Protein AF-A0A525DF90-F1 (afdb_monomer_lite)

pLDDT: mean 88.82, std 6.02, range [67.81, 94.88]

Structure (mmCIF, N/CA/C/O backbone):
data_AF-A0A525DF90-F1
#
_entry.id   AF-A0A525DF90-F1
#
loop_
_atom_site.group_PDB
_atom_site.id
_atom_site.type_symbol
_atom_site.label_atom_id
_atom_site.label_alt_id
_atom_site.label_comp_id
_atom_site.label_asym_id
_atom_site.label_entity_id
_atom_site.label_seq_id
_atom_site.pdbx_PDB_ins_code
_atom_site.Cartn_x
_atom_site.Cartn_y
_atom_site.Cartn_z
_atom_site.occupancy
_atom_site.B_iso_or_equiv
_atom_site.auth_seq_id
_atom_site.auth_comp_id
_atom_site.auth_asym_id
_atom_site.auth_atom_id
_atom_site.pdbx_PDB_model_num
ATOM 1 N N . MET A 1 1 ? -11.534 7.062 6.596 1.00 84.50 1 MET A N 1
ATOM 2 C CA . MET A 1 1 ? -10.649 7.607 5.526 1.00 84.50 1 MET A CA 1
ATOM 3 C C . MET A 1 1 ? -9.281 6.959 5.644 1.00 84.50 1 MET A C 1
ATOM 5 O O . MET A 1 1 ? -8.760 6.846 6.753 1.00 84.50 1 MET A O 1
ATOM 9 N N . VAL A 1 2 ? -8.725 6.494 4.532 1.00 89.69 2 VAL A N 1
ATOM 10 C CA . VAL A 1 2 ? -7.442 5.787 4.473 1.00 89.69 2 VAL A CA 1
ATOM 11 C C . VAL A 1 2 ? -6.439 6.687 3.769 1.00 89.69 2 VAL A C 1
ATOM 13 O O . VAL A 1 2 ? -6.763 7.314 2.772 1.00 89.69 2 VAL A O 1
ATOM 16 N N . GLN A 1 3 ? -5.231 6.793 4.293 1.00 93.12 3 GLN A N 1
ATOM 17 C CA . GLN A 1 3 ? -4.146 7.536 3.679 1.00 93.12 3 GLN A CA 1
ATOM 18 C C . GLN A 1 3 ? -3.127 6.556 3.122 1.00 93.12 3 GLN A C 1
ATOM 20 O O . GLN A 1 3 ? -2.641 5.679 3.834 1.00 93.12 3 GLN A O 1
ATOM 25 N N . VAL A 1 4 ? -2.816 6.709 1.842 1.00 93.19 4 VAL A N 1
ATOM 26 C CA . VAL A 1 4 ? -1.852 5.878 1.131 1.00 93.19 4 VAL A CA 1
ATOM 27 C C . VAL A 1 4 ? -0.662 6.752 0.774 1.00 93.19 4 VAL A C 1
ATOM 29 O O . VAL A 1 4 ? -0.824 7.809 0.170 1.00 93.19 4 VAL A O 1
ATOM 32 N N . SER A 1 5 ? 0.531 6.316 1.159 1.00 93.44 5 SER A N 1
ATOM 33 C CA . SER A 1 5 ? 1.797 6.992 0.899 1.00 93.44 5 SER A CA 1
ATOM 34 C C . SER A 1 5 ? 2.746 6.048 0.172 1.00 93.44 5 SER A C 1
ATOM 36 O O . SER A 1 5 ? 3.100 4.984 0.677 1.00 93.44 5 SER A O 1
ATOM 38 N N . ILE A 1 6 ? 3.179 6.437 -1.021 1.00 93.12 6 ILE A N 1
ATOM 39 C CA . ILE A 1 6 ? 4.122 5.688 -1.845 1.00 93.12 6 ILE A CA 1
ATOM 40 C C . ILE A 1 6 ? 5.496 6.319 -1.664 1.00 93.12 6 ILE A C 1
ATOM 42 O O . ILE A 1 6 ? 5.691 7.491 -1.977 1.00 93.12 6 ILE A O 1
ATOM 46 N N . HIS A 1 7 ? 6.449 5.541 -1.162 1.00 94.12 7 HIS A N 1
ATOM 47 C CA . HIS A 1 7 ? 7.831 5.975 -1.002 1.00 94.12 7 HIS A CA 1
ATOM 48 C C . HIS A 1 7 ? 8.669 5.399 -2.131 1.00 94.12 7 HIS A C 1
ATOM 50 O O . HIS A 1 7 ? 8.795 4.179 -2.240 1.00 94.12 7 HIS A O 1
ATOM 56 N N . PHE A 1 8 ? 9.263 6.259 -2.949 1.00 93.56 8 PHE A N 1
ATOM 57 C CA . PHE A 1 8 ? 10.038 5.860 -4.118 1.00 93.56 8 PHE A CA 1
ATOM 58 C C . PHE A 1 8 ? 11.523 5.667 -3.801 1.00 93.56 8 PHE A C 1
ATOM 60 O O . PHE A 1 8 ? 12.041 6.116 -2.774 1.00 93.56 8 PHE A O 1
ATOM 67 N N . ILE A 1 9 ? 12.228 4.961 -4.690 1.00 92.31 9 ILE A N 1
ATOM 68 C CA . ILE A 1 9 ? 13.668 4.695 -4.539 1.00 92.31 9 ILE A CA 1
ATOM 69 C C . ILE A 1 9 ? 14.538 5.958 -4.619 1.00 92.31 9 ILE A C 1
ATOM 71 O O . ILE A 1 9 ? 15.639 5.966 -4.076 1.00 92.31 9 ILE A O 1
ATOM 75 N N . ASP A 1 10 ? 14.050 7.016 -5.269 1.00 91.81 10 ASP A N 1
ATOM 76 C CA . ASP A 1 10 ? 14.728 8.311 -5.399 1.00 91.81 10 ASP A CA 1
ATOM 77 C C . ASP A 1 10 ? 14.516 9.226 -4.177 1.00 91.81 10 ASP A C 1
ATOM 79 O O . ASP A 1 10 ? 15.052 10.331 -4.124 1.00 91.81 10 ASP A O 1
ATOM 83 N N . GLY A 1 11 ? 13.754 8.759 -3.181 1.00 90.75 11 GLY A N 1
ATOM 84 C CA . GLY A 1 11 ? 13.414 9.505 -1.973 1.00 90.75 11 GLY A CA 1
ATOM 85 C C . GLY A 1 11 ? 12.179 10.395 -2.109 1.00 90.75 11 GLY A C 1
ATOM 86 O O . GLY A 1 11 ? 11.769 10.989 -1.111 1.00 90.75 11 GLY A O 1
ATOM 87 N N . SER A 1 12 ? 11.563 10.474 -3.293 1.00 93.19 12 SER A N 1
ATOM 88 C CA . SER A 1 12 ? 10.279 11.153 -3.453 1.00 93.19 12 SER A CA 1
ATOM 89 C C . SER A 1 12 ? 9.156 10.383 -2.749 1.00 93.19 12 SER A C 1
ATOM 91 O O . SER A 1 12 ? 9.242 9.171 -2.510 1.00 93.19 12 SER A O 1
ATOM 93 N N . VAL A 1 13 ? 8.105 11.111 -2.367 1.00 93.62 13 VAL A N 1
ATOM 94 C CA . VAL A 1 13 ? 6.924 10.551 -1.707 1.00 93.62 13 VAL A CA 1
ATOM 95 C C . VAL A 1 13 ? 5.680 11.116 -2.371 1.00 93.62 13 VAL A C 1
ATOM 97 O O . VAL A 1 13 ? 5.540 12.331 -2.500 1.00 93.62 13 VAL A O 1
ATOM 100 N N . GLU A 1 14 ? 4.770 10.233 -2.759 1.00 92.44 14 GLU A N 1
ATOM 101 C CA . GLU A 1 14 ? 3.433 10.587 -3.233 1.00 92.44 14 GLU A CA 1
ATOM 102 C C . GLU A 1 14 ? 2.414 10.133 -2.191 1.00 92.44 14 GLU A C 1
ATOM 104 O O . GLU A 1 14 ? 2.597 9.103 -1.545 1.00 92.44 14 GLU A O 1
ATOM 109 N N . SER A 1 15 ? 1.376 10.925 -1.933 1.00 92.62 15 SER A N 1
ATOM 110 C CA . SER A 1 15 ? 0.355 10.567 -0.946 1.00 92.62 15 SER A CA 1
ATOM 111 C C . SER A 1 15 ? -1.023 11.023 -1.381 1.00 92.62 15 SER A C 1
ATOM 113 O O . SER A 1 15 ? -1.182 12.130 -1.890 1.00 92.62 15 SER A O 1
ATOM 115 N N . PHE A 1 16 ? -2.012 10.170 -1.149 1.00 92.50 16 PHE A N 1
ATOM 116 C CA . PHE A 1 16 ? -3.409 10.415 -1.481 1.00 92.50 16 PHE A CA 1
ATOM 117 C C . PHE A 1 16 ? -4.326 9.747 -0.454 1.00 92.50 16 PHE A C 1
ATOM 119 O O . PHE A 1 16 ? -3.887 8.967 0.396 1.00 92.50 16 PHE A O 1
ATOM 126 N N . SER A 1 17 ? -5.604 10.112 -0.496 1.00 91.56 17 SER A N 1
ATOM 127 C CA . SER A 1 17 ? -6.624 9.569 0.393 1.00 91.56 17 SER A CA 1
ATOM 128 C C . SER A 1 17 ? -7.566 8.657 -0.374 1.00 91.56 17 SER A C 1
ATOM 130 O O . SER A 1 17 ? -7.992 8.984 -1.476 1.00 91.56 17 SER A O 1
ATOM 132 N N . GLU A 1 18 ? -7.904 7.548 0.261 1.00 91.50 18 GLU A N 1
ATOM 133 C CA . GLU A 1 18 ? -8.803 6.514 -0.220 1.00 91.50 18 GLU A CA 1
ATOM 134 C C . GLU A 1 18 ? -9.942 6.285 0.777 1.00 91.50 18 GLU A C 1
ATOM 136 O O . GLU A 1 18 ? -9.912 6.718 1.944 1.00 91.50 18 GLU A O 1
ATOM 141 N N . ASP A 1 19 ? -10.975 5.603 0.301 1.00 89.00 19 ASP A N 1
ATOM 142 C CA . ASP A 1 19 ? -12.094 5.186 1.131 1.00 89.00 19 ASP A CA 1
ATOM 143 C C . ASP A 1 19 ? -11.747 3.974 2.017 1.00 89.00 19 ASP A C 1
ATOM 145 O O . ASP A 1 19 ? -10.650 3.417 1.989 1.00 89.00 19 ASP A O 1
ATOM 149 N N . GLU A 1 20 ? -12.688 3.574 2.868 1.00 82.94 20 GLU A N 1
ATOM 150 C CA . GLU A 1 20 ? -12.501 2.427 3.764 1.00 82.94 20 GLU A CA 1
ATOM 151 C C . GLU A 1 20 ? -12.594 1.075 3.037 1.00 82.94 20 GLU A C 1
ATOM 153 O O . GLU A 1 20 ? -12.072 0.078 3.542 1.00 82.94 20 GLU A O 1
ATOM 158 N N . PHE A 1 21 ? -13.186 1.030 1.836 1.00 87.00 21 PHE A N 1
ATOM 159 C CA . PHE A 1 21 ? -13.220 -0.179 1.010 1.00 87.00 21 PHE A CA 1
ATOM 160 C C . PHE A 1 21 ? -11.828 -0.546 0.493 1.00 87.00 21 PHE A C 1
ATOM 162 O O . PHE A 1 21 ? -11.557 -1.728 0.270 1.00 87.00 21 PHE A O 1
ATOM 169 N N . PHE A 1 22 ? -10.915 0.421 0.402 1.00 89.75 22 PHE A N 1
ATOM 170 C CA . PHE A 1 22 ? -9.510 0.177 0.092 1.00 89.75 22 PHE A CA 1
ATOM 171 C C . PHE A 1 22 ? -8.858 -0.849 1.033 1.00 89.75 22 PHE A C 1
ATOM 173 O O . PHE A 1 22 ? -8.189 -1.780 0.582 1.00 89.75 22 PHE A O 1
ATOM 180 N N . LEU A 1 23 ? -9.093 -0.734 2.348 1.00 88.75 23 LEU A N 1
ATOM 181 C CA . LEU A 1 23 ? -8.558 -1.687 3.332 1.00 88.75 23 LEU A CA 1
ATOM 182 C C . LEU A 1 23 ? -9.170 -3.080 3.175 1.00 88.75 23 LEU A C 1
ATOM 184 O O . LEU A 1 23 ? -8.489 -4.081 3.402 1.00 88.75 23 LEU A O 1
ATOM 188 N N . HIS A 1 24 ? -10.441 -3.155 2.778 1.00 89.69 24 HIS A N 1
ATOM 189 C CA . HIS A 1 24 ? -11.090 -4.427 2.482 1.00 89.69 24 HIS A CA 1
ATOM 190 C C . HIS A 1 24 ? -10.453 -5.092 1.253 1.00 89.69 24 HIS A C 1
ATOM 192 O O . HIS A 1 24 ? -10.113 -6.272 1.307 1.00 89.69 24 HIS A O 1
ATOM 198 N N . GLY A 1 25 ? -10.231 -4.339 0.170 1.00 91.62 25 GLY A N 1
ATOM 199 C CA . GLY A 1 25 ? -9.549 -4.835 -1.031 1.00 91.62 25 GLY A CA 1
ATOM 200 C C . GLY A 1 25 ? -8.125 -5.318 -0.744 1.00 91.62 25 GLY A C 1
ATOM 201 O O . GLY A 1 25 ? -7.751 -6.414 -1.158 1.00 91.62 25 GLY A O 1
ATOM 202 N N . LEU A 1 26 ? -7.366 -4.549 0.042 1.00 91.88 26 LEU A N 1
ATOM 203 C CA . LEU A 1 26 ? -6.030 -4.927 0.503 1.00 91.88 26 LEU A CA 1
ATOM 204 C C . LEU A 1 26 ? -6.038 -6.269 1.252 1.00 91.88 26 LEU A C 1
ATOM 206 O O . LEU A 1 26 ? -5.252 -7.158 0.923 1.00 91.88 26 LEU A O 1
ATOM 210 N N . ASN A 1 27 ? -6.936 -6.429 2.228 1.00 91.31 27 ASN A N 1
ATOM 211 C CA . ASN A 1 27 ? -7.058 -7.669 2.999 1.00 91.31 27 ASN A CA 1
ATOM 212 C C . ASN A 1 27 ? -7.436 -8.864 2.116 1.00 91.31 27 ASN A C 1
ATOM 214 O O . ASN A 1 27 ? -6.861 -9.941 2.256 1.00 91.31 27 ASN A O 1
ATOM 218 N N . GLU A 1 28 ? -8.387 -8.694 1.197 1.00 94.44 28 GLU A N 1
ATOM 219 C CA . GLU A 1 28 ? -8.818 -9.779 0.314 1.00 94.44 28 GLU A CA 1
ATOM 220 C C . GLU A 1 28 ? -7.710 -10.221 -0.649 1.00 94.44 28 GLU A C 1
ATOM 222 O O . GLU A 1 28 ? -7.529 -11.422 -0.854 1.00 94.44 28 GLU A O 1
ATOM 227 N N . LEU A 1 29 ? -6.923 -9.289 -1.194 1.00 94.06 29 LEU A N 1
ATOM 228 C CA . LEU A 1 29 ? -5.763 -9.618 -2.028 1.00 94.06 29 LEU A CA 1
ATOM 229 C C . LEU A 1 29 ? -4.676 -10.344 -1.221 1.00 94.06 29 LEU A C 1
ATOM 231 O O . LEU A 1 29 ? -4.148 -11.360 -1.671 1.00 94.06 29 LEU A O 1
ATOM 235 N N . GLN A 1 30 ? -4.393 -9.897 0.005 1.00 91.94 30 GLN A N 1
ATOM 236 C CA . GLN A 1 30 ? -3.458 -10.596 0.893 1.00 91.94 30 GLN A CA 1
ATOM 237 C C . GLN A 1 30 ? -3.933 -12.016 1.230 1.00 91.94 30 GLN A C 1
ATOM 239 O O . GLN A 1 30 ? -3.142 -12.956 1.207 1.00 91.94 30 GLN A O 1
ATOM 244 N N . ARG A 1 31 ? -5.236 -12.214 1.472 1.00 93.62 31 ARG A N 1
ATOM 245 C CA . ARG A 1 31 ? -5.823 -13.547 1.702 1.00 93.62 31 ARG A CA 1
ATOM 246 C C . ARG A 1 31 ? -5.745 -14.462 0.482 1.00 93.62 31 ARG A C 1
ATOM 248 O O . ARG A 1 31 ? -5.676 -15.677 0.648 1.00 93.62 31 ARG A O 1
ATOM 255 N N . GLN A 1 32 ? -5.749 -13.896 -0.721 1.00 93.69 32 GLN A N 1
ATOM 256 C CA . GLN A 1 32 ? -5.513 -14.623 -1.971 1.00 93.69 32 GLN A CA 1
ATOM 257 C C . GLN A 1 32 ? -4.027 -14.963 -2.194 1.00 93.69 32 GLN A C 1
ATOM 259 O O . GLN A 1 32 ? -3.703 -15.665 -3.149 1.00 93.69 32 GLN A O 1
ATOM 264 N N . GLY A 1 33 ? -3.132 -14.508 -1.310 1.00 92.94 33 GLY A N 1
ATOM 265 C CA . GLY A 1 33 ? -1.694 -14.761 -1.376 1.00 92.94 33 GLY A CA 1
ATOM 266 C C . GLY A 1 33 ? -0.915 -13.725 -2.185 1.00 92.94 33 GLY A C 1
ATOM 267 O O . GLY A 1 33 ? 0.256 -13.953 -2.481 1.00 92.94 33 GLY A O 1
ATOM 268 N N . PHE A 1 34 ? -1.531 -12.597 -2.559 1.00 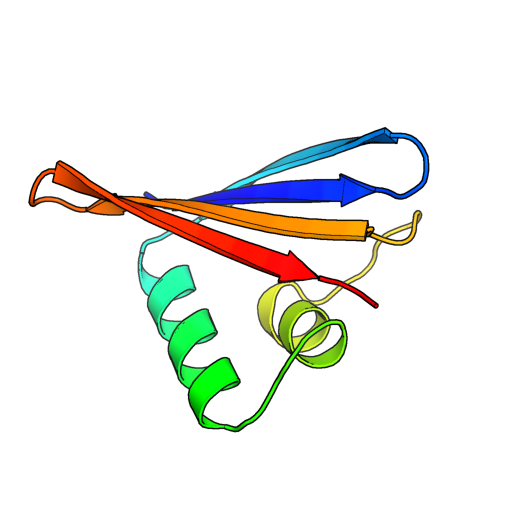92.50 34 PHE A N 1
ATOM 269 C CA . PHE A 1 34 ? -0.796 -11.505 -3.189 1.00 92.50 34 PHE A CA 1
ATOM 270 C C . PHE A 1 34 ? 0.075 -10.791 -2.159 1.00 92.50 34 PHE A C 1
ATOM 272 O O . PHE A 1 34 ? -0.399 -10.333 -1.119 1.00 92.50 34 PHE A O 1
ATOM 279 N N . GLU A 1 35 ? 1.348 -10.624 -2.501 1.00 91.81 35 GLU A N 1
ATOM 280 C CA . GLU A 1 35 ? 2.328 -9.932 -1.674 1.00 91.81 35 GLU A CA 1
ATOM 281 C C . GLU A 1 35 ? 3.206 -9.006 -2.518 1.00 91.81 35 GLU A C 1
ATOM 283 O O . GLU A 1 35 ? 3.244 -9.074 -3.752 1.00 91.81 35 GLU A O 1
ATOM 288 N N . GLY A 1 36 ? 3.896 -8.106 -1.820 1.00 89.81 36 GLY A N 1
ATOM 289 C CA . GLY A 1 36 ? 4.866 -7.172 -2.372 1.00 89.81 36 GLY A CA 1
ATOM 290 C C . GLY A 1 36 ? 4.422 -6.476 -3.656 1.00 89.81 36 GLY A C 1
ATOM 291 O O . GLY A 1 36 ? 3.361 -5.851 -3.698 1.00 89.81 36 GLY A O 1
ATOM 292 N N . LYS A 1 37 ? 5.229 -6.590 -4.716 1.00 90.12 37 LYS A N 1
ATOM 293 C CA . LYS A 1 37 ? 4.937 -5.977 -6.018 1.00 90.12 37 LYS A CA 1
ATOM 294 C C . LYS A 1 37 ? 3.582 -6.395 -6.600 1.00 90.12 37 LYS A C 1
ATOM 296 O O . LYS A 1 37 ? 2.875 -5.545 -7.130 1.00 90.12 37 LYS A O 1
ATOM 301 N N . ALA A 1 38 ? 3.219 -7.676 -6.513 1.00 90.75 38 ALA A N 1
ATOM 302 C CA . ALA A 1 38 ? 1.981 -8.185 -7.107 1.00 90.75 38 ALA A CA 1
ATOM 303 C C . ALA A 1 38 ? 0.743 -7.631 -6.387 1.00 90.75 38 ALA A C 1
ATOM 305 O O . ALA A 1 38 ? -0.207 -7.201 -7.032 1.00 90.75 38 ALA A O 1
ATOM 306 N N . LEU A 1 39 ? 0.794 -7.557 -5.054 1.00 91.88 39 LEU A N 1
ATOM 307 C CA . LEU A 1 39 ? -0.253 -6.920 -4.254 1.00 91.88 39 LEU A CA 1
ATOM 308 C C . LEU A 1 39 ? -0.429 -5.450 -4.624 1.00 91.88 39 LEU A C 1
ATOM 310 O O . LEU A 1 39 ? -1.544 -4.974 -4.808 1.00 91.88 39 LEU A O 1
ATOM 314 N N . VAL A 1 40 ? 0.686 -4.733 -4.732 1.00 90.31 40 VAL A N 1
ATOM 315 C CA . VAL A 1 40 ? 0.680 -3.310 -5.052 1.00 90.31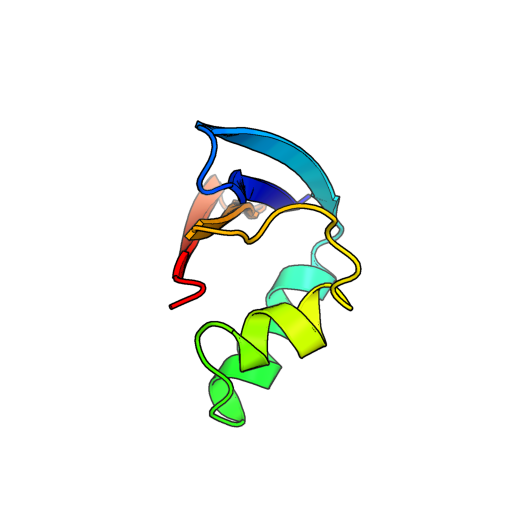 40 VAL A CA 1
ATOM 316 C C . VAL A 1 40 ? 0.151 -3.055 -6.471 1.00 90.31 40 VAL A C 1
ATOM 318 O O . VAL A 1 40 ? -0.621 -2.116 -6.657 1.00 90.31 40 VAL A O 1
ATOM 321 N N . HIS A 1 41 ? 0.509 -3.902 -7.442 1.00 89.94 41 HIS A N 1
ATOM 322 C CA . HIS A 1 41 ? -0.009 -3.846 -8.812 1.00 89.94 41 HIS A CA 1
ATOM 323 C C . HIS A 1 41 ? -1.536 -3.971 -8.846 1.00 89.94 41 HIS A C 1
ATOM 325 O O . HIS A 1 41 ? -2.207 -3.113 -9.414 1.00 89.94 41 HIS A O 1
ATOM 331 N N . GLU A 1 42 ? -2.092 -4.996 -8.195 1.00 90.88 42 GLU A N 1
ATOM 332 C CA . GLU A 1 42 ? -3.542 -5.227 -8.173 1.00 90.88 42 GLU A CA 1
ATOM 333 C C . GLU A 1 42 ? -4.296 -4.129 -7.413 1.00 90.88 42 GLU A C 1
ATOM 335 O O . GLU A 1 42 ? -5.376 -3.703 -7.826 1.00 90.88 42 GLU A O 1
ATOM 340 N N . LEU A 1 43 ? -3.716 -3.639 -6.315 1.00 89.06 43 LEU A N 1
ATOM 341 C CA . LEU A 1 43 ? -4.352 -2.656 -5.444 1.00 89.06 43 LEU A CA 1
ATOM 342 C C . LEU A 1 43 ? -4.370 -1.246 -6.047 1.00 89.06 43 LEU A C 1
ATOM 344 O O . LEU A 1 43 ? -5.376 -0.550 -5.939 1.00 89.06 43 LEU A O 1
ATOM 348 N N . LEU A 1 44 ? -3.262 -0.811 -6.654 1.00 86.44 44 LEU A N 1
ATOM 349 C CA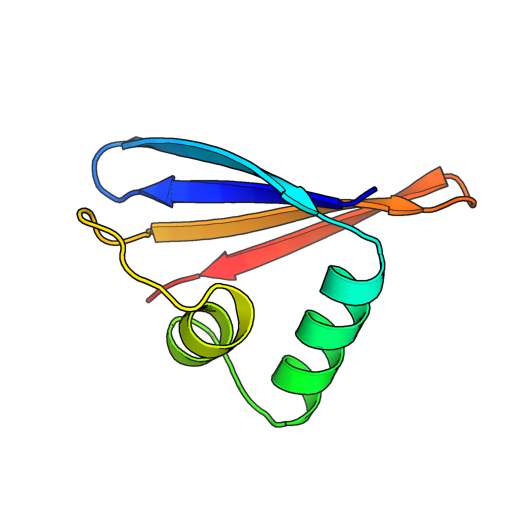 . LEU A 1 44 ? -3.072 0.573 -7.108 1.00 86.44 44 LEU A CA 1
ATOM 350 C C . LEU A 1 44 ? -3.049 0.730 -8.631 1.00 86.44 44 LEU A C 1
ATOM 352 O O . LEU A 1 44 ? -3.010 1.864 -9.104 1.00 86.44 44 LEU A O 1
ATOM 356 N N . LYS A 1 45 ? -3.095 -0.376 -9.392 1.00 78.06 45 LYS A N 1
ATOM 357 C CA . LYS A 1 45 ? -3.011 -0.400 -10.865 1.00 78.06 45 LYS A CA 1
ATOM 358 C C . LYS A 1 45 ? -1.851 0.462 -11.359 1.00 78.06 45 LYS A C 1
ATOM 360 O O . LYS A 1 45 ? -2.030 1.528 -11.950 1.00 78.06 45 LYS A O 1
ATOM 365 N N . ASP A 1 46 ? -0.648 0.015 -11.023 1.00 69.88 46 ASP A N 1
ATOM 366 C CA . ASP A 1 46 ? 0.558 0.831 -11.043 1.00 69.88 46 ASP A CA 1
ATOM 367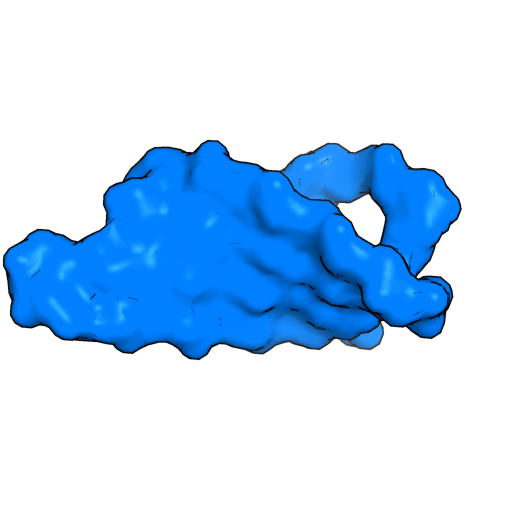 C C . ASP A 1 46 ? 1.010 1.300 -12.441 1.00 69.88 46 ASP A C 1
ATOM 369 O O . ASP A 1 46 ? 1.443 0.543 -13.305 1.00 69.88 46 ASP A O 1
ATOM 373 N N . HIS A 1 47 ? 1.004 2.619 -12.638 1.00 67.81 47 HIS A N 1
ATOM 374 C CA . HIS A 1 47 ? 1.647 3.282 -13.778 1.00 67.81 47 HIS A CA 1
ATOM 375 C C . HIS A 1 47 ? 2.674 4.317 -13.303 1.00 67.81 47 HIS A C 1
ATOM 377 O O . HIS A 1 47 ? 2.679 5.471 -13.73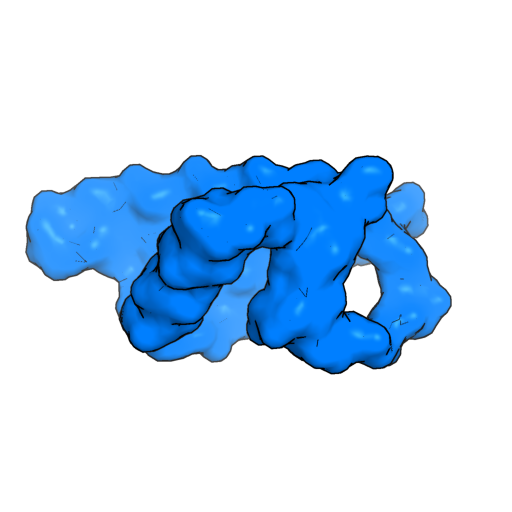8 1.00 67.81 47 HIS A O 1
ATOM 383 N N . TRP A 1 48 ? 3.550 3.921 -12.377 1.00 82.44 48 TRP A N 1
ATOM 384 C CA . TRP A 1 48 ? 4.561 4.830 -11.841 1.00 82.44 48 TRP A CA 1
ATOM 385 C C . TRP A 1 48 ? 5.748 4.999 -12.780 1.00 82.44 48 TRP A C 1
ATOM 387 O O . TRP A 1 48 ? 6.278 4.043 -13.342 1.00 82.44 48 TRP A O 1
ATOM 397 N N . LYS A 1 49 ? 6.208 6.247 -12.905 1.00 80.75 49 LYS A N 1
ATOM 398 C CA . LYS A 1 49 ? 7.443 6.583 -13.631 1.00 80.75 49 LYS A CA 1
ATOM 399 C C . LYS A 1 49 ? 8.699 6.157 -12.869 1.00 80.75 49 LYS A C 1
ATOM 401 O O . LYS A 1 49 ? 9.730 5.922 -13.490 1.00 80.75 49 LYS A O 1
ATOM 406 N N . VAL A 1 50 ? 8.612 6.092 -11.541 1.00 85.12 50 VAL A N 1
ATOM 407 C CA . VAL A 1 50 ? 9.703 5.728 -10.633 1.00 85.12 50 VAL A CA 1
ATOM 408 C C . VAL A 1 50 ? 9.274 4.513 -9.823 1.00 85.12 50 VAL A C 1
ATOM 410 O O . VAL A 1 50 ? 8.130 4.424 -9.387 1.00 85.12 50 VAL A O 1
ATOM 413 N N . THR A 1 51 ? 10.191 3.572 -9.616 1.00 88.81 51 THR A N 1
ATOM 414 C CA . THR A 1 51 ? 9.914 2.354 -8.854 1.00 88.81 51 THR A CA 1
ATOM 415 C C . THR A 1 51 ? 9.662 2.684 -7.377 1.00 88.81 51 THR A C 1
ATOM 417 O O . THR A 1 51 ? 10.507 3.327 -6.741 1.00 88.81 51 THR A O 1
ATOM 420 N N . PRO A 1 52 ? 8.541 2.238 -6.790 1.00 91.44 52 PRO A N 1
ATOM 421 C CA . PRO A 1 52 ? 8.340 2.310 -5.353 1.00 91.44 52 PRO A CA 1
ATOM 422 C C . PRO A 1 52 ? 9.356 1.453 -4.603 1.00 91.44 52 PRO A C 1
ATOM 424 O O . PRO A 1 52 ? 9.779 0.393 -5.055 1.00 91.44 52 PRO A O 1
ATOM 427 N N . ARG A 1 53 ? 9.704 1.888 -3.400 1.00 92.50 53 ARG A N 1
ATOM 428 C CA . ARG A 1 53 ? 10.420 1.090 -2.407 1.00 92.50 53 ARG A CA 1
ATOM 429 C C . ARG A 1 53 ? 9.435 0.363 -1.497 1.00 92.50 53 ARG A C 1
ATOM 431 O O . ARG A 1 53 ? 9.605 -0.819 -1.206 1.00 92.50 53 ARG A O 1
ATOM 438 N N . PHE A 1 54 ? 8.422 1.079 -1.024 1.00 93.31 54 PHE A N 1
ATOM 439 C CA . PHE A 1 54 ? 7.319 0.525 -0.248 1.00 93.31 54 PHE A CA 1
ATOM 440 C C . PHE A 1 54 ? 6.095 1.435 -0.338 1.00 93.31 54 PHE A C 1
ATOM 442 O O . PHE A 1 54 ? 6.212 2.637 -0.579 1.00 93.31 54 PHE A O 1
ATOM 449 N N . VAL A 1 55 ? 4.930 0.845 -0.101 1.00 92.69 55 VAL A N 1
ATOM 450 C CA . VAL A 1 55 ? 3.662 1.550 0.070 1.00 92.69 55 VAL A CA 1
ATOM 451 C C . VAL A 1 55 ? 3.282 1.474 1.542 1.00 92.69 55 VAL A C 1
ATOM 453 O O . VAL A 1 55 ? 3.317 0.401 2.144 1.00 92.69 55 VAL A O 1
ATOM 456 N N . GLN A 1 56 ? 2.952 2.614 2.129 1.00 94.88 56 GLN A N 1
ATOM 457 C CA . GLN A 1 56 ? 2.434 2.722 3.482 1.00 94.88 56 GLN A CA 1
ATOM 458 C C . GLN A 1 56 ? 0.951 3.076 3.414 1.00 94.88 56 GLN A C 1
ATOM 460 O O . GLN A 1 56 ? 0.568 4.040 2.762 1.00 94.88 56 GLN A O 1
ATOM 465 N N . VAL A 1 57 ? 0.121 2.296 4.093 1.00 93.31 57 VAL A N 1
ATOM 466 C CA . VAL A 1 57 ? -1.321 2.505 4.197 1.00 93.31 57 VAL A CA 1
ATOM 467 C C . VAL A 1 57 ? -1.626 2.773 5.660 1.00 93.31 57 VAL A C 1
ATOM 469 O O . VAL A 1 57 ? -1.454 1.893 6.502 1.00 93.31 57 VAL A O 1
ATOM 472 N N . SER A 1 58 ? -2.048 3.992 5.976 1.00 92.25 58 SER A N 1
ATOM 473 C CA . SER A 1 58 ? -2.412 4.400 7.328 1.00 92.25 58 SER A CA 1
ATOM 474 C C . SER A 1 58 ? -3.870 4.826 7.408 1.00 92.25 58 SER A C 1
ATOM 476 O O . SER A 1 58 ? -4.334 5.593 6.575 1.00 92.25 58 SER A O 1
ATOM 478 N N . SER A 1 59 ? -4.605 4.384 8.419 1.00 89.75 59 SER A N 1
ATOM 479 C CA . SER A 1 59 ? -5.984 4.818 8.643 1.00 89.75 59 SER A CA 1
ATOM 480 C C . SER A 1 59 ? -6.302 4.851 10.127 1.00 89.75 59 SER A C 1
ATOM 482 O O . SER A 1 59 ? -5.787 4.039 10.890 1.00 89.75 59 SER A O 1
ATOM 484 N N . THR A 1 60 ? -7.181 5.761 10.530 1.00 84.88 60 THR A N 1
ATOM 485 C CA . THR A 1 60 ? -7.764 5.771 11.870 1.00 84.88 60 THR A CA 1
ATOM 486 C C . THR A 1 60 ? -9.199 5.284 11.753 1.00 84.88 60 THR A C 1
ATOM 488 O O . THR A 1 60 ? -10.033 5.914 11.103 1.00 84.88 60 THR A O 1
ATOM 491 N N . THR A 1 61 ? -9.477 4.136 12.359 1.00 76.81 61 THR A N 1
ATOM 492 C CA . THR A 1 61 ? -10.829 3.568 12.427 1.00 76.81 61 THR A CA 1
ATOM 493 C C . THR A 1 61 ? -11.732 4.404 13.337 1.00 76.81 61 THR A C 1
ATOM 495 O O . THR A 1 61 ? -11.261 5.176 14.174 1.00 76.81 61 THR A O 1
ATOM 498 N N . SER A 1 62 ? -13.049 4.219 13.229 1.00 73.88 62 SER A N 1
ATOM 499 C CA . SER A 1 62 ? -14.039 4.885 14.089 1.00 73.88 62 SER A CA 1
ATOM 500 C C . SER A 1 62 ? -13.893 4.553 15.583 1.00 73.88 62 SER A C 1
ATOM 502 O O . SER A 1 62 ? -14.360 5.318 16.423 1.00 73.88 62 SER A O 1
ATOM 504 N N . SER A 1 63 ? -13.204 3.460 15.930 1.00 77.19 63 SER A N 1
ATOM 505 C CA . SER A 1 63 ? -12.830 3.107 17.306 1.00 77.19 63 SER A CA 1
ATOM 506 C C . SER A 1 63 ? -11.557 3.804 17.803 1.00 77.19 63 SER A C 1
ATOM 508 O O . SER A 1 63 ? -11.128 3.551 18.926 1.00 77.19 63 SER A O 1
ATOM 510 N N . GLY A 1 64 ? -10.928 4.654 16.984 1.00 78.00 64 GLY A N 1
ATOM 511 C CA . GLY A 1 64 ? -9.654 5.308 17.293 1.00 78.00 64 GLY A CA 1
ATOM 512 C C . GLY A 1 64 ? -8.431 4.405 17.114 1.00 78.00 64 GLY A C 1
ATOM 513 O O . GLY A 1 64 ? -7.329 4.788 17.491 1.00 78.00 64 GLY A O 1
ATOM 514 N N . THR A 1 65 ? -8.596 3.204 16.550 1.00 80.19 65 THR A N 1
ATOM 515 C CA . THR A 1 65 ? -7.476 2.298 16.276 1.00 80.19 65 THR A CA 1
ATOM 516 C C . THR A 1 65 ? -6.756 2.746 15.012 1.00 80.19 65 THR A C 1
ATOM 518 O O . THR A 1 65 ? -7.374 2.823 13.945 1.00 80.19 65 THR A O 1
ATOM 521 N N . GLU A 1 66 ? -5.458 3.019 15.136 1.00 86.50 66 GLU A N 1
ATOM 522 C CA . GLU A 1 66 ? -4.579 3.276 14.001 1.00 86.50 66 GLU A CA 1
ATOM 523 C C . GLU A 1 66 ? -4.182 1.960 13.333 1.00 86.50 66 GLU A C 1
ATOM 525 O O . GLU A 1 66 ? -3.618 1.054 13.946 1.00 86.50 66 GLU A O 1
ATOM 530 N N . VAL A 1 67 ? -4.477 1.871 12.047 1.00 86.94 67 VAL A N 1
ATOM 531 C CA . VAL A 1 67 ? -3.980 0.840 11.149 1.00 86.94 67 VAL A CA 1
ATOM 532 C C . VAL A 1 67 ? -2.792 1.445 10.421 1.00 86.94 67 VAL A C 1
ATOM 534 O O . VAL A 1 67 ? -2.938 2.494 9.805 1.00 86.94 67 VAL A O 1
ATOM 537 N N . ASN A 1 68 ? -1.626 0.804 10.489 1.00 90.75 68 ASN A N 1
ATOM 538 C CA . ASN A 1 68 ? -0.443 1.185 9.721 1.00 90.75 68 ASN A CA 1
ATOM 539 C C . ASN A 1 68 ? 0.147 -0.071 9.077 1.00 90.75 68 ASN A C 1
ATOM 541 O O . ASN A 1 68 ? 0.698 -0.935 9.758 1.00 90.75 68 ASN A O 1
ATOM 545 N N . ILE A 1 69 ? -0.034 -0.192 7.766 1.00 92.12 69 ILE A N 1
ATOM 546 C CA . ILE A 1 69 ? 0.391 -1.343 6.977 1.00 92.12 69 ILE A CA 1
ATOM 547 C C . ILE A 1 69 ? 1.492 -0.884 6.036 1.00 92.12 69 ILE A C 1
ATOM 549 O O . ILE A 1 69 ? 1.340 0.095 5.309 1.00 92.12 69 ILE A O 1
ATOM 553 N N . ARG A 1 70 ? 2.598 -1.624 6.019 1.00 93.88 70 ARG A N 1
ATOM 554 C CA . ARG A 1 70 ? 3.709 -1.391 5.102 1.00 93.88 70 ARG A CA 1
ATOM 555 C C . ARG A 1 70 ? 3.851 -2.569 4.152 1.00 93.88 70 ARG A C 1
ATOM 557 O O . ARG A 1 70 ? 4.081 -3.692 4.588 1.00 93.88 70 ARG A O 1
ATOM 564 N N . ILE A 1 71 ? 3.779 -2.285 2.860 1.00 92.69 71 ILE A N 1
ATOM 565 C CA . ILE A 1 71 ? 3.922 -3.262 1.783 1.00 92.69 71 ILE A CA 1
ATOM 566 C C . ILE A 1 71 ? 5.229 -2.956 1.057 1.00 92.69 71 ILE A C 1
ATOM 568 O O . ILE A 1 71 ? 5.359 -1.917 0.411 1.00 92.69 71 ILE A O 1
ATOM 572 N N . ASN A 1 72 ? 6.230 -3.825 1.193 1.00 92.06 72 ASN A N 1
ATOM 573 C CA . ASN A 1 72 ? 7.499 -3.656 0.482 1.00 92.06 72 ASN A CA 1
ATOM 574 C C . ASN A 1 72 ? 7.316 -4.005 -0.997 1.00 92.06 72 ASN A C 1
ATOM 576 O O . ASN A 1 72 ? 6.716 -5.021 -1.307 1.00 92.06 72 ASN A O 1
ATOM 580 N N . TYR A 1 73 ? 7.845 -3.189 -1.906 1.00 86.00 73 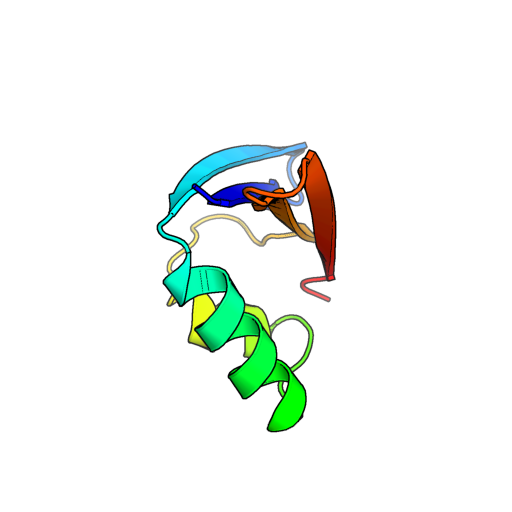TYR A N 1
ATOM 581 C CA . TYR A 1 73 ? 7.669 -3.390 -3.353 1.00 86.00 73 TYR A CA 1
ATOM 582 C C . TYR A 1 73 ? 8.740 -4.314 -3.980 1.00 86.00 73 TYR A C 1
ATOM 584 O O . TYR A 1 73 ? 8.769 -4.501 -5.194 1.00 86.00 73 TYR A O 1
ATOM 592 N N . SER A 1 74 ? 9.637 -4.866 -3.154 1.00 74.38 74 SER A N 1
ATOM 593 C CA . SER A 1 74 ? 10.737 -5.766 -3.540 1.00 74.38 74 SER A CA 1
ATOM 594 C C . SER A 1 74 ? 10.267 -7.123 -4.038 1.00 74.38 74 SER A C 1
ATOM 596 O O . SER A 1 74 ? 9.365 -7.676 -3.368 1.00 74.38 74 SER A O 1
#

Foldseek 3Di:
DKKKWFQFPVRDIDIDDDDPVLVVLLVVCVVVVDAAQRSCCVSVVDPDPTQTQWMWMWDQDPVRDIDIDIGGND

Secondary structure (DSSP, 8-state):
-EEEEEEETTS-EEEEEE-THHHHHHHHHHHTT--HHHHHHHHH----SS-EEEEEEEEE-TTSPEEEEEEE--

Radius of gyration: 12.06 Å; chains: 1; bounding box: 29×26×31 Å

Sequence (74 aa):
MVQVSIHFIDGSVESFSEDEFFLHGLNELQRQGFEGKALVHELLKDHWKVTPRFVQVSSTTSSGTEVNIRINYS